Protein AF-A0A9P8NVL1-F1 (afdb_monomer)

Nearest PDB structures (foldseek):
  8qqe-assembly1_B  TM=7.383E-01  e=1.181E-04  Homo sapiens
  8qqe-assembly1_A  TM=7.460E-01  e=1.260E-04  Homo sapiens
  6r3p-assembly1_B  TM=7.315E-01  e=1.855E-04  Homo sapiens
  8r2g-assembly1_C  TM=7.322E-01  e=4.287E-04  Homo sapiens
  1szp-assembly3_F  TM=8.116E-01  e=8.167E-04  Saccharomyces cerevisiae

Solvent-accessible surface area (backbone atoms only — not comparable to full-atom values): 9860 Å² total; per-residue (Å²): 140,86,76,88,80,79,86,83,64,88,50,90,56,55,43,75,74,56,67,94,44,80,88,54,45,40,46,41,31,36,50,78,40,71,70,55,48,42,52,51,51,41,53,50,48,66,62,33,20,82,80,19,24,33,37,35,42,28,49,57,66,52,33,62,51,69,84,39,81,88,19,43,38,21,50,29,53,52,53,46,35,74,75,75,42,93,57,68,72,51,57,74,28,53,47,74,44,81,40,88,45,66,68,57,44,43,55,42,63,76,44,46,76,81,73,52,58,76,94,50,71,88,46,48,62,38,32,38,39,35,40,43,54,44,76,52,49,60,62,29,57,77,66,73,47,60,64,69,58,54,47,40,55,52,48,40,44,50,44,10,66,75,65,71,15,37,25,38,36,33,30,53,80,81,132

pLDDT: mean 85.12, std 13.53, range [36.69, 97.81]

Mean predicted aligned error: 6.03 Å

Secondary structure (DSSP, 8-state):
------TT---TTEEES-GGGTT-SEEEEEE--HHHHHHHHHHHHHHHSSSEEEEEEESSSSS--TT-TTSHHHHHHHHHHHHHS--HHHHTTEEEEE--SHHHHHHHHHTHHHHS-GGGTTSEEEEEEE--GGGGHHHHHHTT--HHHHHHHHHHHHHHHHH--EEEEEE----

InterPro domains:
  IPR027417 P-loop containing nucleoside triphosphate hydrolase [G3DSA:3.40.50.300] (12-172)

Radius of gyration: 15.5 Å; Cα contacts (8 Å, |Δi|>4): 278; chains: 1; bounding box: 37×32×40 Å

Organism: NCBI:txid1378263

Sequence (175 aa):
MNGVPLESVEFASIKQINPDLEGDHYLQLNVENTFEWINYVQNLVQSNTTDGIVVFVDCAYQFGTPEIKNSGFYAIKQKFTQSHGNSADVFDNVVIIHRDSLQDINHLLANIFEFIPPEHCHKSLNCIVVSNVSIFYWDLRDAENFDQLADFHTICKHQAAKLGCYVVSTRSLFD

Foldseek 3Di:
DDDDDPPPDDLVQWDFPPPVPPPQLETEIAHDDLVSVLVVVLVRLVRFQPFAAEEEAEQVQQAPDCVPCPHSVVVSQVVCCVVPNDCPSSCVRYHYHYDHDLVVVLVCLLVVLVVDDPVRNVTQHAEYEYEAPQVCVVVCVVVVHCVSVVSSSVSSRVSCVVRVHRYYYYYHDDD

Structure (mmCIF, N/CA/C/O backbone):
data_AF-A0A9P8NVL1-F1
#
_entry.id   AF-A0A9P8NVL1-F1
#
loop_
_atom_site.group_PDB
_atom_site.id
_atom_site.type_symbol
_atom_site.label_atom_id
_atom_site.label_alt_id
_atom_site.label_comp_id
_atom_site.label_asym_id
_atom_site.label_entity_id
_atom_site.label_seq_id
_atom_site.pdbx_PDB_ins_code
_atom_site.Cartn_x
_atom_site.Cartn_y
_atom_site.Cartn_z
_atom_site.occupancy
_atom_site.B_iso_or_equiv
_atom_site.auth_seq_id
_atom_site.auth_comp_id
_atom_site.auth_asym_id
_atom_site.auth_atom_id
_atom_site.pdbx_PDB_model_num
ATOM 1 N N . MET A 1 1 ? -17.835 -10.873 5.165 1.00 36.69 1 MET A N 1
ATOM 2 C CA . MET A 1 1 ? -16.697 -9.940 5.254 1.00 36.69 1 MET A CA 1
ATOM 3 C C . MET A 1 1 ? -17.113 -8.705 4.477 1.00 36.69 1 MET A C 1
ATOM 5 O O . MET A 1 1 ? -17.478 -8.875 3.323 1.00 36.69 1 MET A O 1
ATOM 9 N N . ASN A 1 2 ? -17.191 -7.534 5.114 1.00 40.75 2 ASN A N 1
ATOM 10 C CA . ASN A 1 2 ? -17.629 -6.285 4.476 1.00 40.75 2 ASN A CA 1
ATOM 11 C C . ASN A 1 2 ? -16.543 -5.215 4.656 1.00 40.75 2 ASN A C 1
ATOM 13 O O . ASN A 1 2 ? -16.255 -4.838 5.787 1.00 40.75 2 ASN A O 1
ATOM 17 N N . GLY A 1 3 ? -16.004 -4.730 3.537 1.00 38.62 3 GLY A N 1
ATOM 18 C CA . GLY A 1 3 ? -15.015 -3.650 3.402 1.00 38.62 3 GLY A CA 1
ATOM 19 C C . GLY A 1 3 ? -14.053 -4.047 2.282 1.00 38.62 3 GLY A C 1
ATOM 20 O O . GLY A 1 3 ? -13.452 -5.098 2.421 1.00 38.62 3 GLY A O 1
ATOM 21 N N . VAL A 1 4 ? -13.939 -3.358 1.137 1.00 51.16 4 VAL A N 1
ATOM 22 C CA . VAL A 1 4 ? -14.120 -1.917 0.856 1.00 51.16 4 VAL A CA 1
ATOM 23 C C . VAL A 1 4 ? -15.022 -1.645 -0.371 1.00 51.16 4 VAL A C 1
ATOM 25 O O . VAL A 1 4 ? -14.652 -2.020 -1.482 1.00 51.16 4 VAL A O 1
ATOM 28 N N . PRO A 1 5 ? -16.115 -0.867 -0.218 1.00 45.56 5 PRO A N 1
ATOM 29 C CA . PRO A 1 5 ? -16.584 0.062 -1.245 1.00 45.56 5 PRO A CA 1
ATOM 30 C C . PRO A 1 5 ? -16.453 1.511 -0.741 1.00 45.56 5 PRO A C 1
ATOM 32 O O . PRO A 1 5 ? -17.107 1.918 0.219 1.00 45.56 5 PRO A O 1
ATOM 35 N N . LEU A 1 6 ? -15.597 2.307 -1.385 1.00 52.34 6 LEU A N 1
ATOM 36 C CA . LEU A 1 6 ? -15.459 3.751 -1.139 1.00 52.34 6 LEU A CA 1
ATOM 37 C C . LEU A 1 6 ? -16.545 4.526 -1.910 1.00 52.34 6 LEU A C 1
ATOM 39 O O . LEU A 1 6 ? -16.237 5.342 -2.768 1.00 52.34 6 LEU A O 1
ATOM 43 N N . GLU A 1 7 ? -17.826 4.265 -1.647 1.00 44.25 7 GLU A N 1
ATOM 44 C CA . GLU A 1 7 ? -18.934 4.831 -2.444 1.00 44.25 7 GLU A CA 1
ATOM 45 C C . GLU A 1 7 ? -19.410 6.238 -2.020 1.00 44.25 7 GLU A C 1
ATOM 47 O O . GLU A 1 7 ? -20.490 6.668 -2.413 1.00 44.25 7 GLU A O 1
ATOM 52 N N . SER A 1 8 ? -18.638 7.021 -1.256 1.00 40.97 8 SER A N 1
ATOM 53 C CA . SER A 1 8 ? -19.089 8.391 -0.927 1.00 40.97 8 SER A CA 1
ATOM 54 C C . SER A 1 8 ? -18.014 9.466 -0.781 1.00 40.97 8 SER A C 1
ATOM 56 O O . SER A 1 8 ? -18.321 10.559 -0.306 1.00 40.97 8 SER A O 1
ATOM 58 N N . VAL A 1 9 ? -16.769 9.202 -1.184 1.00 50.31 9 VAL A N 1
ATOM 59 C CA . VAL A 1 9 ? -15.731 10.242 -1.284 1.00 50.31 9 VAL A CA 1
ATOM 60 C C . VAL A 1 9 ? -14.998 10.044 -2.604 1.00 50.31 9 VAL A C 1
ATOM 62 O O . VAL A 1 9 ? -14.158 9.156 -2.720 1.00 50.31 9 VAL A O 1
ATOM 65 N N . GLU A 1 10 ? -15.339 10.844 -3.614 1.00 61.38 10 GLU A N 1
ATOM 66 C CA . GLU A 1 10 ? -14.573 10.875 -4.861 1.00 61.38 10 GLU A CA 1
ATOM 67 C C . GLU A 1 10 ? -13.181 11.452 -4.575 1.00 61.38 10 GLU A C 1
ATOM 69 O O . GLU A 1 10 ? -13.028 12.630 -4.252 1.00 61.38 10 GLU A O 1
ATOM 74 N N . PHE A 1 11 ? -12.157 10.609 -4.688 1.00 76.81 11 PHE A N 1
ATOM 75 C CA . PHE A 1 11 ? -10.762 11.034 -4.740 1.00 76.81 11 PHE A CA 1
ATOM 76 C C . PHE A 1 11 ? -10.399 11.270 -6.206 1.00 76.81 11 PHE A C 1
ATOM 78 O O . PHE A 1 11 ? -9.936 10.360 -6.892 1.00 76.81 11 PHE A O 1
ATOM 85 N N . ALA A 1 12 ? -10.692 12.466 -6.720 1.00 75.25 12 ALA A N 1
ATOM 86 C CA . ALA A 1 12 ? -10.592 12.778 -8.148 1.00 75.25 12 ALA A CA 1
ATOM 87 C C . ALA A 1 12 ? -9.177 12.566 -8.728 1.00 75.25 12 ALA A C 1
ATOM 89 O O . ALA A 1 12 ? -9.026 12.280 -9.920 1.00 75.25 12 ALA A O 1
ATOM 90 N N . SER A 1 13 ? -8.144 12.673 -7.887 1.00 80.25 13 SER A N 1
ATOM 91 C CA . SER A 1 13 ? -6.735 12.470 -8.235 1.00 80.25 13 SER A CA 1
ATOM 92 C C . SER A 1 13 ? -6.207 11.067 -7.899 1.00 80.25 1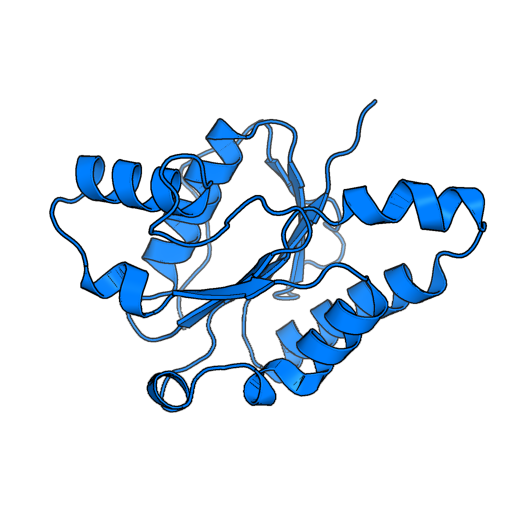3 SER A C 1
ATOM 94 O O . SER A 1 13 ? -4.998 10.836 -7.996 1.00 80.25 13 SER A O 1
ATOM 96 N N . ILE A 1 14 ? -7.079 10.128 -7.506 1.00 82.50 14 ILE A N 1
ATOM 97 C CA . ILE A 1 14 ? -6.742 8.715 -7.295 1.00 82.50 14 ILE A CA 1
ATOM 98 C C . ILE A 1 14 ? -7.517 7.858 -8.293 1.00 82.50 14 ILE A C 1
ATOM 100 O O . ILE A 1 14 ? -8.738 7.749 -8.228 1.00 82.50 14 ILE A O 1
ATOM 104 N N . LYS A 1 15 ? -6.799 7.216 -9.217 1.00 86.12 15 LYS A N 1
ATOM 105 C CA . LYS A 1 15 ? -7.409 6.420 -10.294 1.00 86.12 15 LYS A CA 1
ATOM 106 C C . LYS A 1 15 ? -6.893 4.994 -10.273 1.00 86.12 15 LYS A C 1
ATOM 108 O O . LYS A 1 15 ? -5.684 4.785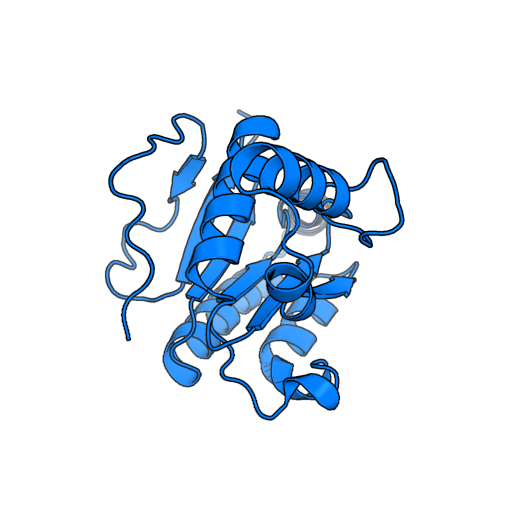 -10.257 1.00 86.12 15 LYS A O 1
ATOM 113 N N . GLN A 1 16 ? -7.785 4.011 -10.326 1.00 86.12 16 GLN A N 1
ATOM 114 C CA . GLN A 1 16 ? -7.376 2.626 -10.549 1.00 86.12 16 GLN A CA 1
ATOM 115 C C . GLN A 1 16 ? -6.845 2.464 -11.979 1.00 86.12 16 GLN A C 1
ATOM 117 O O . GLN A 1 16 ? -7.460 2.926 -12.936 1.00 86.12 16 GLN A O 1
ATOM 122 N N . ILE A 1 17 ? -5.687 1.823 -12.113 1.00 84.00 17 ILE A N 1
ATOM 123 C CA . ILE A 1 17 ? -4.971 1.664 -13.390 1.00 84.00 17 ILE A CA 1
ATOM 124 C C . ILE A 1 17 ? -5.141 0.250 -13.955 1.00 84.00 17 ILE A C 1
ATOM 126 O O . ILE A 1 17 ? -4.937 0.013 -15.140 1.00 84.00 17 ILE A O 1
ATOM 130 N N . ASN A 1 18 ? -5.539 -0.700 -13.116 1.00 79.00 18 ASN A N 1
ATOM 131 C CA . ASN A 1 18 ? -5.786 -2.087 -13.479 1.00 79.00 18 ASN A CA 1
ATOM 132 C C . ASN A 1 18 ? -7.297 -2.412 -13.439 1.00 79.00 18 ASN A C 1
ATOM 134 O O . ASN A 1 18 ? -7.708 -3.218 -12.603 1.00 79.00 18 ASN A O 1
ATOM 138 N N . PRO A 1 19 ? -8.143 -1.780 -14.283 1.00 64.06 19 PRO A N 1
ATOM 139 C CA . PRO A 1 19 ? -9.593 -1.984 -14.253 1.00 64.06 19 PRO A CA 1
ATOM 140 C C . PRO A 1 19 ? -9.999 -3.381 -14.739 1.00 64.06 19 PRO A C 1
ATOM 142 O O . PRO A 1 19 ? -10.977 -3.925 -14.253 1.00 64.06 19 PRO A O 1
ATOM 145 N N . ASP A 1 20 ? -9.210 -4.014 -15.613 1.00 60.09 20 ASP A N 1
ATOM 146 C CA . ASP A 1 20 ? -9.514 -5.343 -16.176 1.00 60.09 20 ASP A CA 1
ATOM 147 C C . ASP A 1 20 ? -9.439 -6.493 -15.148 1.00 60.09 20 ASP A C 1
ATOM 149 O O . ASP A 1 20 ? -9.623 -7.659 -15.493 1.00 60.09 20 ASP A O 1
ATOM 153 N N . LEU A 1 21 ? -9.129 -6.177 -13.889 1.00 55.12 21 LEU A N 1
ATOM 154 C CA . LEU A 1 21 ? -9.028 -7.116 -12.773 1.00 55.12 21 LEU A CA 1
ATOM 155 C C . LEU A 1 21 ? -10.224 -7.000 -11.816 1.00 55.12 21 LEU A C 1
ATOM 157 O O . LEU A 1 21 ? -10.095 -7.286 -10.627 1.00 55.12 21 LEU A O 1
ATOM 161 N N . GLU A 1 22 ? -11.380 -6.553 -12.314 1.00 48.09 22 GLU A N 1
ATOM 162 C CA . GLU A 1 22 ? -12.637 -6.537 -11.560 1.00 48.09 22 GLU A CA 1
ATOM 163 C C . GLU A 1 22 ? -12.883 -7.891 -10.866 1.00 48.09 22 GLU A C 1
ATOM 165 O O . GLU A 1 22 ? -12.991 -8.936 -11.506 1.00 48.09 22 GLU A O 1
ATOM 170 N N . GLY A 1 23 ? -12.959 -7.865 -9.532 1.00 54.34 23 GLY A N 1
ATOM 171 C CA . GLY A 1 23 ? -13.145 -9.049 -8.686 1.00 54.34 23 GLY A CA 1
ATOM 172 C C . GLY A 1 23 ? -11.879 -9.542 -7.978 1.00 54.34 23 GLY A C 1
ATOM 173 O O . GLY A 1 23 ? -12.000 -10.216 -6.955 1.00 54.34 23 GLY A O 1
ATOM 174 N N . ASP A 1 24 ? -10.684 -9.154 -8.433 1.00 63.78 24 ASP A N 1
ATOM 175 C CA . ASP A 1 24 ? -9.451 -9.394 -7.687 1.00 63.78 24 ASP A CA 1
ATOM 176 C C . ASP A 1 24 ? -9.316 -8.337 -6.584 1.00 63.78 24 ASP A C 1
ATOM 178 O O . ASP A 1 24 ? -9.390 -7.134 -6.830 1.00 63.78 24 ASP A O 1
ATOM 182 N N . HIS A 1 25 ? -9.042 -8.758 -5.348 1.00 86.44 25 HIS A N 1
ATOM 183 C CA . HIS A 1 25 ? -8.783 -7.840 -4.229 1.00 86.44 25 HIS A CA 1
ATOM 184 C C . HIS A 1 25 ? -7.441 -7.069 -4.380 1.00 86.44 25 HIS A C 1
ATOM 186 O O . HIS A 1 25 ? -6.949 -6.487 -3.414 1.00 86.44 25 HIS A O 1
ATOM 192 N N . TYR A 1 26 ? -6.824 -7.059 -5.572 1.00 92.25 26 TYR A N 1
ATOM 193 C CA . TYR A 1 26 ? -5.596 -6.328 -5.884 1.00 92.25 26 TYR A CA 1
ATOM 194 C C . TYR A 1 26 ? -5.867 -5.054 -6.700 1.00 92.25 26 TYR A C 1
ATOM 196 O O . TYR A 1 26 ? -6.238 -5.104 -7.873 1.00 92.25 26 TYR A O 1
ATOM 204 N N . LEU A 1 27 ? -5.571 -3.900 -6.107 1.00 91.56 27 LEU A N 1
ATOM 205 C CA . LEU A 1 27 ? -5.737 -2.582 -6.708 1.00 91.56 27 LEU A CA 1
ATOM 206 C C . LEU A 1 27 ? -4.372 -1.929 -6.951 1.00 91.56 27 LEU A C 1
ATOM 208 O O . LEU A 1 27 ? -3.534 -1.839 -6.049 1.00 91.56 27 LEU A O 1
ATOM 212 N N . GLN A 1 28 ? -4.159 -1.416 -8.160 1.00 91.25 28 GLN A N 1
ATOM 213 C CA . GLN A 1 28 ? -3.067 -0.493 -8.449 1.00 91.25 28 GLN A CA 1
ATOM 214 C C . GLN A 1 28 ? -3.638 0.893 -8.720 1.00 91.25 28 GLN A C 1
ATOM 216 O O . GLN A 1 28 ? -4.414 1.084 -9.657 1.00 91.25 28 GLN A O 1
ATOM 221 N N . LEU A 1 29 ? -3.232 1.863 -7.906 1.00 91.56 29 LEU A N 1
ATOM 222 C CA . LEU A 1 29 ? -3.736 3.230 -7.951 1.00 91.56 29 LEU A CA 1
ATOM 223 C C . LEU A 1 29 ? -2.675 4.184 -8.507 1.00 91.56 29 LEU A C 1
ATOM 225 O O . LEU A 1 29 ? -1.511 4.133 -8.102 1.00 91.56 29 LEU A O 1
ATOM 229 N N . ASN A 1 30 ? -3.087 5.081 -9.402 1.00 91.06 30 ASN A N 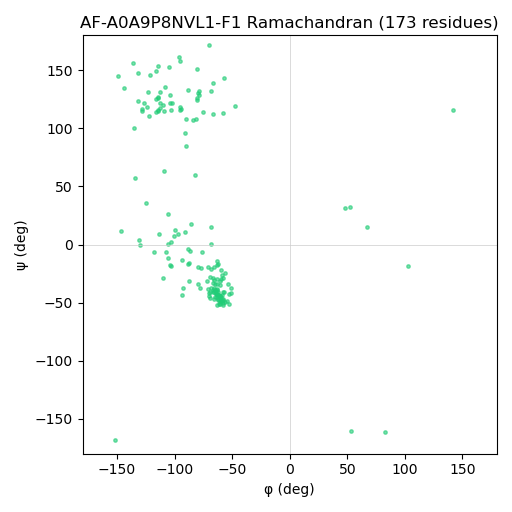1
ATOM 230 C CA . ASN A 1 30 ? -2.345 6.293 -9.719 1.00 91.06 30 ASN A CA 1
ATOM 231 C C . ASN A 1 30 ? -2.654 7.321 -8.642 1.00 91.06 30 ASN A C 1
ATOM 233 O O . ASN A 1 30 ? -3.828 7.599 -8.405 1.00 91.06 30 ASN A O 1
ATOM 237 N N . VAL A 1 31 ? -1.625 7.874 -8.011 1.00 90.12 31 VAL A N 1
ATOM 238 C CA . VAL A 1 31 ? -1.760 8.872 -6.950 1.00 90.12 31 VAL A CA 1
ATOM 239 C C . VAL A 1 31 ? -1.005 10.131 -7.356 1.00 90.12 31 VAL A C 1
ATOM 241 O O . VAL A 1 31 ? 0.227 10.145 -7.392 1.00 90.12 31 VAL A O 1
ATOM 244 N N . GLU A 1 32 ? -1.755 11.194 -7.634 1.00 87.25 32 GLU A N 1
ATOM 245 C CA . GLU A 1 32 ? -1.215 12.501 -8.046 1.00 87.25 32 GLU A CA 1
ATOM 246 C C . GLU A 1 32 ? -1.266 13.540 -6.913 1.00 87.25 32 GLU A C 1
ATOM 248 O O . GLU A 1 32 ? -0.575 14.557 -6.956 1.00 87.25 32 GLU A O 1
ATOM 253 N N . ASN A 1 33 ? -2.070 13.289 -5.873 1.00 87.12 33 ASN A N 1
ATOM 254 C CA . ASN A 1 33 ? -2.299 14.231 -4.784 1.00 87.12 33 ASN A CA 1
ATOM 255 C C . ASN A 1 33 ? -2.070 13.583 -3.411 1.00 87.12 33 ASN A C 1
ATOM 257 O O . ASN A 1 33 ? -2.822 12.713 -2.973 1.00 87.12 33 ASN A O 1
ATOM 261 N N . THR A 1 34 ? -1.055 14.064 -2.691 1.00 84.88 34 THR A N 1
ATOM 262 C CA . THR A 1 34 ? -0.695 13.556 -1.358 1.00 84.88 34 THR A CA 1
ATOM 263 C C . THR A 1 34 ? -1.795 13.766 -0.314 1.00 84.88 34 THR A C 1
ATOM 265 O O . THR A 1 34 ? -1.957 12.941 0.581 1.00 84.88 34 THR A O 1
ATOM 268 N N . PHE A 1 35 ? -2.565 14.853 -0.397 1.00 85.56 35 PHE A N 1
ATOM 269 C CA . PHE A 1 35 ? -3.645 15.111 0.556 1.00 85.56 35 PHE A CA 1
ATOM 270 C C . PHE A 1 35 ? -4.808 14.133 0.362 1.00 85.56 35 PHE A C 1
ATOM 272 O O . PHE A 1 35 ? -5.312 13.584 1.341 1.00 85.56 35 PHE A O 1
ATOM 279 N N . GLU A 1 36 ? -5.212 13.878 -0.883 1.00 88.81 36 GLU A N 1
ATOM 280 C CA . GLU A 1 36 ? -6.206 12.844 -1.184 1.00 88.81 36 GLU A CA 1
ATOM 281 C C . GLU A 1 36 ? -5.702 11.457 -0.792 1.00 88.81 36 GLU A C 1
ATOM 283 O O . GLU A 1 36 ? -6.454 10.690 -0.199 1.00 88.81 36 GLU A O 1
ATOM 288 N N . TRP A 1 37 ? -4.418 11.168 -1.019 1.00 89.06 37 TRP A N 1
ATOM 289 C CA . TRP A 1 37 ? -3.801 9.913 -0.591 1.00 89.06 37 TRP A CA 1
ATOM 290 C C . TRP A 1 37 ? -3.901 9.686 0.917 1.00 89.06 37 TRP A C 1
ATOM 292 O O . TRP A 1 37 ? -4.340 8.626 1.356 1.00 89.06 37 TRP A O 1
ATOM 302 N N . ILE A 1 38 ? -3.567 10.698 1.721 1.00 88.19 38 ILE A N 1
ATOM 303 C CA . ILE A 1 38 ? -3.695 10.633 3.183 1.00 88.19 38 ILE A CA 1
ATOM 304 C C . ILE A 1 38 ? -5.143 10.328 3.590 1.00 88.19 38 ILE A C 1
ATOM 306 O O . ILE A 1 38 ? -5.372 9.514 4.484 1.00 88.19 38 ILE A O 1
ATOM 310 N N . ASN A 1 39 ? -6.122 10.938 2.921 1.00 87.31 39 ASN A N 1
ATOM 311 C CA . ASN A 1 39 ? -7.541 10.727 3.219 1.00 87.31 39 ASN A CA 1
ATOM 312 C C . ASN A 1 39 ? -8.008 9.325 2.823 1.00 87.31 39 ASN A C 1
ATOM 314 O O . ASN A 1 39 ? -8.733 8.677 3.575 1.00 87.31 39 ASN A O 1
ATOM 318 N N . TYR A 1 40 ? -7.568 8.852 1.660 1.00 89.94 40 TYR A N 1
ATOM 319 C CA . TYR A 1 40 ? -7.836 7.503 1.188 1.00 89.94 40 TYR A CA 1
ATOM 320 C C . TYR A 1 40 ? -7.306 6.470 2.186 1.00 89.94 40 TYR A C 1
ATOM 322 O O . TYR A 1 40 ? -8.050 5.600 2.636 1.00 89.94 40 TYR A O 1
ATOM 330 N N . VAL A 1 41 ? -6.040 6.604 2.599 1.00 90.75 41 VAL A N 1
ATOM 331 C CA . VAL A 1 41 ? -5.413 5.682 3.554 1.00 90.75 41 VAL A CA 1
ATOM 332 C C . VAL A 1 41 ? -6.073 5.769 4.927 1.00 90.75 41 VAL A C 1
ATOM 334 O O . VAL A 1 41 ? -6.274 4.737 5.561 1.00 90.75 41 VAL A O 1
ATOM 337 N N . GLN A 1 42 ? -6.471 6.961 5.383 1.00 89.50 42 GLN A N 1
ATOM 338 C CA . GLN A 1 42 ? -7.237 7.111 6.622 1.00 89.50 42 GLN A CA 1
ATOM 339 C C . GLN A 1 42 ? -8.533 6.286 6.585 1.00 89.50 42 GLN A C 1
ATOM 341 O O . GLN A 1 42 ? -8.797 5.525 7.517 1.00 89.50 42 GLN A O 1
ATOM 346 N N . ASN A 1 43 ? -9.319 6.409 5.511 1.00 88.25 43 ASN A N 1
ATOM 347 C CA . ASN A 1 43 ? -10.573 5.670 5.347 1.00 88.25 43 ASN A CA 1
ATOM 348 C C . ASN A 1 43 ? -10.332 4.158 5.249 1.00 88.25 43 ASN A C 1
ATOM 350 O O . ASN A 1 43 ? -11.085 3.366 5.824 1.00 88.25 43 ASN A O 1
ATOM 354 N N . LEU A 1 44 ? -9.265 3.757 4.552 1.00 90.56 44 LEU A N 1
ATOM 355 C CA . LEU A 1 44 ? -8.845 2.363 4.444 1.00 90.56 44 LEU A CA 1
ATOM 356 C C . LEU A 1 44 ? -8.503 1.791 5.821 1.00 90.56 44 LEU A C 1
ATOM 358 O O . LEU A 1 44 ? -9.052 0.753 6.184 1.00 90.56 44 LEU A O 1
ATOM 362 N N . VAL A 1 45 ? -7.663 2.471 6.606 1.00 90.50 45 VAL A N 1
ATOM 363 C CA . VAL A 1 45 ? -7.302 2.043 7.967 1.00 90.50 45 VAL A CA 1
ATOM 364 C C . VAL A 1 45 ? -8.554 1.913 8.825 1.00 90.50 45 VAL A C 1
ATOM 366 O O . VAL A 1 45 ? -8.800 0.842 9.368 1.00 90.50 45 VAL A O 1
ATOM 369 N N . GLN A 1 46 ? -9.397 2.948 8.866 1.00 87.12 46 GLN A N 1
ATOM 370 C CA . GLN A 1 46 ? -10.643 2.944 9.638 1.00 87.12 46 GLN A CA 1
ATOM 371 C C . GLN A 1 46 ? -11.532 1.731 9.335 1.00 87.12 46 GLN A C 1
ATOM 373 O O . GLN A 1 46 ? -12.102 1.129 10.243 1.00 87.12 46 GLN A O 1
ATOM 378 N N . SER A 1 47 ? -11.646 1.376 8.055 1.00 86.62 47 SER A N 1
ATOM 379 C CA . SER A 1 47 ? -12.536 0.308 7.599 1.00 86.62 47 SER A CA 1
ATOM 380 C C . SER A 1 47 ? -11.957 -1.091 7.814 1.00 86.62 47 SER A C 1
ATOM 382 O O . SER A 1 47 ? -12.712 -2.057 7.805 1.00 86.62 47 SER A O 1
ATOM 384 N N . ASN A 1 48 ? -10.638 -1.217 7.994 1.00 87.94 48 ASN A N 1
ATOM 385 C CA . ASN A 1 48 ? -9.943 -2.508 7.967 1.00 87.94 48 ASN A CA 1
ATOM 386 C C . ASN A 1 48 ? -9.256 -2.887 9.285 1.00 87.94 48 ASN A C 1
ATOM 388 O O . ASN A 1 48 ? -8.774 -4.011 9.394 1.00 87.94 48 ASN A O 1
ATOM 392 N N . THR A 1 49 ? -9.207 -2.009 10.289 1.00 86.62 49 THR A N 1
ATOM 393 C CA . THR A 1 49 ? -8.539 -2.307 11.570 1.00 86.62 49 THR A CA 1
ATOM 394 C C . THR A 1 49 ? -9.476 -2.645 12.727 1.00 86.62 49 THR A C 1
ATOM 396 O O . THR A 1 49 ? -9.005 -2.880 13.838 1.00 86.62 49 THR A O 1
ATOM 399 N N . THR A 1 50 ? -10.794 -2.694 12.506 1.00 82.69 50 THR A N 1
ATOM 400 C CA . THR A 1 50 ? -11.756 -3.011 13.580 1.00 82.69 50 THR A CA 1
ATOM 401 C C . THR A 1 50 ? -11.635 -4.469 14.053 1.00 82.69 50 THR A C 1
ATOM 403 O O . THR A 1 50 ? -11.736 -4.736 15.247 1.00 82.69 50 THR A O 1
ATOM 406 N N . ASP A 1 51 ? -11.387 -5.412 13.141 1.00 83.50 51 ASP A N 1
ATOM 407 C CA . ASP A 1 51 ? -11.317 -6.860 13.404 1.00 83.50 51 ASP A CA 1
ATOM 408 C C . ASP A 1 51 ? -10.068 -7.546 12.815 1.00 83.50 51 ASP A C 1
ATOM 410 O O . ASP A 1 51 ? -9.899 -8.761 12.927 1.00 83.50 51 ASP A O 1
ATOM 414 N N . GLY A 1 52 ? -9.166 -6.769 12.221 1.00 92.00 52 GLY A N 1
ATOM 415 C CA . GLY A 1 52 ? -7.954 -7.267 11.588 1.00 92.00 52 GLY A CA 1
ATOM 416 C C . GLY A 1 52 ? -6.835 -6.242 11.609 1.00 92.00 52 GLY A C 1
ATOM 417 O O . GLY A 1 52 ? -6.897 -5.240 12.322 1.00 92.00 52 GLY A O 1
ATOM 418 N N . ILE A 1 53 ? -5.790 -6.521 10.840 1.00 95.19 53 ILE A N 1
ATOM 419 C CA . ILE A 1 53 ? -4.633 -5.645 10.691 1.00 95.19 53 ILE A CA 1
ATOM 420 C C . ILE A 1 53 ? -4.519 -5.098 9.276 1.00 95.19 53 ILE A C 1
ATOM 422 O O . ILE A 1 53 ? -4.938 -5.727 8.297 1.00 95.19 53 ILE A O 1
ATOM 426 N N . VAL A 1 54 ? -3.888 -3.932 9.189 1.00 95.69 54 VAL A N 1
ATOM 427 C CA . VAL A 1 54 ? -3.442 -3.329 7.936 1.00 95.69 54 VAL A CA 1
ATOM 428 C C . VAL A 1 54 ? -1.921 -3.281 7.951 1.00 95.69 54 VAL A C 1
ATOM 430 O O . VAL A 1 54 ? -1.327 -2.748 8.886 1.00 95.69 54 VAL A O 1
ATOM 433 N N . VAL A 1 55 ? -1.285 -3.832 6.921 1.00 96.62 55 VAL A N 1
ATOM 434 C CA . VAL A 1 55 ? 0.173 -3.807 6.777 1.00 96.62 55 VAL A CA 1
ATOM 435 C C . VAL A 1 55 ? 0.562 -2.769 5.736 1.00 96.62 55 VAL A C 1
ATOM 437 O O . VAL A 1 55 ? 0.154 -2.861 4.584 1.00 96.62 55 VAL A O 1
ATOM 440 N N . PHE A 1 56 ? 1.381 -1.800 6.117 1.00 96.69 56 PHE A N 1
ATOM 441 C CA . PHE A 1 56 ? 2.029 -0.871 5.204 1.00 96.69 56 PHE A CA 1
ATOM 442 C C . PHE A 1 56 ? 3.420 -1.387 4.856 1.00 96.69 56 PHE A C 1
ATOM 444 O O . PHE A 1 56 ? 4.287 -1.487 5.719 1.00 96.69 56 PHE A O 1
ATOM 451 N N . VAL A 1 57 ? 3.638 -1.689 3.582 1.00 96.94 57 VAL A N 1
ATOM 452 C CA . VAL A 1 57 ? 4.965 -1.912 3.015 1.00 96.94 57 VAL A CA 1
ATOM 453 C C . VAL A 1 57 ? 5.448 -0.561 2.509 1.00 96.94 57 VAL A C 1
ATOM 455 O O . VAL A 1 57 ? 5.049 -0.107 1.436 1.00 96.94 57 VAL A O 1
ATOM 458 N N . ASP A 1 58 ? 6.234 0.128 3.332 1.00 94.75 58 ASP A N 1
ATOM 459 C CA . ASP A 1 58 ? 6.716 1.466 3.025 1.00 94.75 58 ASP A CA 1
ATOM 460 C C . ASP A 1 58 ? 8.046 1.387 2.280 1.00 94.75 58 ASP A C 1
ATOM 462 O O . ASP A 1 58 ? 9.065 1.024 2.856 1.00 94.75 58 ASP A O 1
ATOM 466 N N . CYS A 1 59 ? 8.039 1.701 0.989 1.00 92.81 59 CYS A N 1
ATOM 467 C CA . CYS A 1 59 ? 9.254 1.734 0.184 1.00 92.81 59 CYS A CA 1
ATOM 468 C C . CYS A 1 59 ? 9.670 3.138 -0.232 1.00 92.81 59 CYS A C 1
ATOM 470 O O . CYS A 1 59 ? 10.857 3.426 -0.353 1.00 92.81 59 CYS A O 1
ATOM 472 N N . ALA A 1 60 ? 8.705 4.043 -0.371 1.00 89.88 60 ALA A N 1
ATOM 473 C CA . ALA A 1 60 ? 8.943 5.444 -0.696 1.00 89.88 60 ALA A CA 1
ATOM 474 C C . ALA A 1 60 ? 9.099 6.341 0.548 1.00 89.88 60 ALA A C 1
ATOM 476 O O . ALA A 1 60 ? 9.073 7.564 0.417 1.00 89.88 60 ALA A O 1
ATOM 477 N N . TYR A 1 61 ? 9.229 5.752 1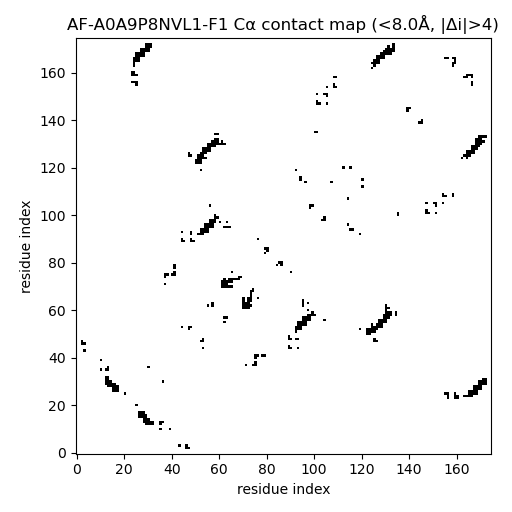.745 1.00 87.56 61 TYR A N 1
ATOM 478 C CA . TYR A 1 61 ? 9.280 6.461 3.032 1.00 87.56 61 TYR A CA 1
ATOM 479 C C . TYR A 1 61 ? 8.103 7.436 3.229 1.00 87.56 61 TYR A C 1
ATOM 481 O O . TYR A 1 61 ? 8.239 8.500 3.837 1.00 87.56 61 TYR A O 1
ATOM 489 N N . GLN A 1 62 ? 6.937 7.096 2.676 1.00 88.19 62 GLN A N 1
ATOM 490 C CA . GLN A 1 62 ? 5.751 7.949 2.715 1.00 88.19 62 GLN A CA 1
ATOM 491 C C . GLN A 1 62 ? 5.033 7.846 4.055 1.00 88.19 62 GLN A C 1
ATOM 493 O O . GLN A 1 62 ? 4.450 8.827 4.514 1.00 88.19 62 GLN A O 1
ATOM 498 N N . PHE A 1 63 ? 5.054 6.670 4.680 1.00 88.06 63 PHE A N 1
ATOM 499 C CA . PHE A 1 63 ? 4.319 6.416 5.910 1.00 88.06 63 PHE A CA 1
ATOM 500 C C . PHE A 1 63 ? 5.185 6.646 7.135 1.00 88.06 63 PHE A C 1
ATOM 502 O O . PHE A 1 63 ? 4.717 7.308 8.058 1.00 88.06 63 PHE A O 1
ATOM 509 N N . GLY A 1 64 ? 6.436 6.180 7.124 1.00 80.94 64 GLY A N 1
ATOM 510 C CA . GLY A 1 64 ? 7.350 6.260 8.260 1.00 80.94 64 GLY A CA 1
ATOM 511 C C . GLY A 1 64 ? 6.751 5.669 9.541 1.00 80.94 64 GLY A C 1
ATOM 512 O O . GLY A 1 64 ? 5.797 4.898 9.507 1.00 80.94 64 GLY A O 1
ATOM 513 N N . THR A 1 65 ? 7.300 6.038 10.696 1.00 73.31 65 THR A N 1
ATOM 514 C CA . THR A 1 65 ? 6.752 5.625 11.997 1.00 73.31 65 THR A CA 1
ATOM 515 C C . THR A 1 65 ? 5.814 6.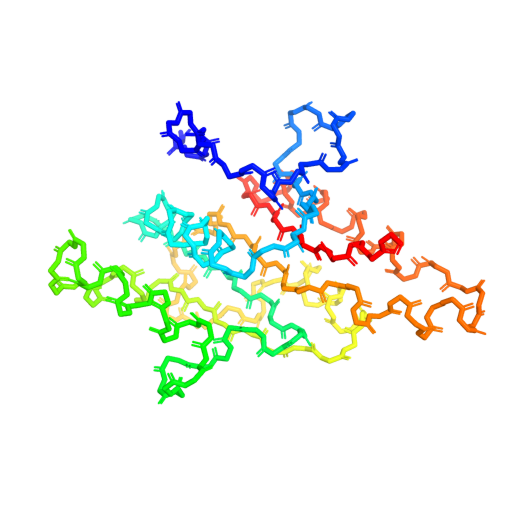705 12.563 1.00 73.31 65 THR A C 1
ATOM 517 O O . THR A 1 65 ? 5.916 7.878 12.169 1.00 73.31 65 THR A O 1
ATOM 520 N N . PRO A 1 66 ? 4.884 6.363 13.479 1.00 68.75 66 PRO A N 1
ATOM 521 C CA . PRO A 1 66 ? 3.956 7.340 14.063 1.00 68.75 66 PRO A CA 1
ATOM 522 C C . PRO A 1 66 ? 4.642 8.404 14.921 1.00 68.75 66 PRO A C 1
ATOM 524 O O . PRO A 1 66 ? 4.051 9.448 15.182 1.00 68.75 66 PRO A O 1
ATOM 527 N N . GLU A 1 67 ? 5.867 8.162 15.382 1.00 73.75 67 GLU A N 1
ATOM 528 C CA . GLU A 1 67 ? 6.629 9.094 16.217 1.00 73.75 67 GLU A CA 1
ATOM 529 C C . GLU A 1 67 ? 7.238 10.246 15.401 1.00 73.75 67 GLU A C 1
ATOM 531 O O . GLU A 1 67 ? 7.561 11.305 15.949 1.00 73.75 67 GLU A O 1
ATOM 536 N N . ILE A 1 68 ? 7.385 10.070 14.086 1.00 80.44 68 ILE A N 1
ATOM 537 C CA . ILE A 1 68 ? 7.969 11.072 13.196 1.00 80.44 68 ILE A CA 1
ATOM 538 C C . ILE A 1 68 ? 6.876 12.063 12.783 1.00 80.44 68 ILE A C 1
ATOM 540 O O . ILE A 1 68 ? 6.039 11.769 11.940 1.00 80.44 68 ILE A O 1
ATOM 544 N N . LYS A 1 69 ? 6.911 13.287 13.324 1.00 80.81 69 LYS A N 1
ATOM 545 C CA . LYS A 1 69 ? 5.882 14.325 13.078 1.00 80.81 69 LYS A CA 1
ATOM 546 C C . LYS A 1 69 ? 5.637 14.678 11.606 1.00 80.81 69 LYS A C 1
ATOM 548 O O . LYS A 1 69 ? 4.573 15.185 11.274 1.00 80.81 69 LYS A O 1
ATOM 553 N N . ASN A 1 70 ? 6.621 14.450 10.743 1.00 81.31 70 ASN A N 1
ATOM 554 C CA . ASN A 1 70 ? 6.527 14.764 9.317 1.00 81.31 70 ASN A CA 1
ATOM 555 C C . ASN A 1 70 ? 6.215 13.529 8.458 1.00 81.31 70 ASN A C 1
ATOM 557 O O . ASN A 1 70 ? 6.287 13.614 7.236 1.00 81.31 70 ASN A O 1
ATOM 561 N N . SER A 1 71 ? 5.913 12.383 9.072 1.00 87.06 71 SER A N 1
ATOM 562 C CA . SER A 1 71 ? 5.571 11.163 8.349 1.00 87.06 71 SER A CA 1
ATOM 563 C C . SER A 1 71 ? 4.110 11.181 7.898 1.00 87.06 71 SER A C 1
ATOM 565 O O . SER A 1 71 ? 3.245 11.789 8.543 1.00 87.06 71 SER A O 1
ATOM 567 N N . GLY A 1 72 ? 3.805 10.499 6.792 1.00 87.12 72 GLY A N 1
ATOM 568 C CA . GLY A 1 72 ? 2.425 10.351 6.335 1.00 87.12 72 GLY A CA 1
ATOM 569 C C . GLY A 1 72 ? 1.563 9.635 7.370 1.00 87.12 72 GLY A C 1
ATOM 570 O O . GLY A 1 72 ? 0.411 10.015 7.562 1.00 87.12 72 GLY A O 1
ATOM 571 N N . PHE A 1 73 ? 2.119 8.674 8.115 1.00 89.69 73 PHE A N 1
ATOM 572 C CA . PHE A 1 73 ? 1.380 7.978 9.164 1.00 89.69 73 PHE A CA 1
ATOM 573 C C . PHE A 1 73 ? 1.017 8.892 10.338 1.00 89.69 73 PHE A C 1
ATOM 575 O O . PHE A 1 73 ? -0.115 8.842 10.825 1.00 89.69 73 PHE A O 1
ATOM 582 N N . TYR A 1 74 ? 1.916 9.795 10.745 1.00 88.56 74 TYR A N 1
ATOM 583 C CA . TYR A 1 74 ? 1.579 10.826 11.727 1.00 88.56 74 TYR A CA 1
ATOM 584 C C . TYR A 1 74 ? 0.451 11.732 11.221 1.00 88.56 74 TYR A C 1
ATOM 586 O O . TYR A 1 74 ? -0.499 11.996 11.961 1.00 88.56 74 TYR A O 1
ATOM 594 N N . ALA A 1 75 ? 0.508 12.168 9.957 1.00 89.12 75 ALA A N 1
ATOM 595 C CA . ALA A 1 75 ? -0.541 12.992 9.355 1.00 89.12 75 ALA A CA 1
ATOM 596 C C . ALA A 1 75 ? -1.904 12.272 9.325 1.00 89.12 75 ALA A C 1
ATOM 598 O O . ALA A 1 75 ? -2.916 12.863 9.711 1.00 89.12 75 ALA A O 1
ATOM 599 N N . ILE A 1 76 ? -1.924 10.986 8.953 1.00 89.75 76 ILE A N 1
ATOM 600 C CA . ILE A 1 76 ? -3.120 10.130 8.982 1.00 89.75 76 ILE A CA 1
ATOM 601 C C . ILE A 1 76 ? -3.685 10.050 10.411 1.00 89.75 76 ILE A C 1
ATOM 603 O O . ILE A 1 76 ? -4.876 10.290 10.621 1.00 89.75 76 ILE A O 1
ATOM 607 N N . LYS A 1 77 ? -2.838 9.787 11.415 1.00 88.62 77 LYS A N 1
ATOM 608 C CA . LYS A 1 77 ? -3.247 9.687 12.827 1.00 88.62 77 LYS A CA 1
ATOM 609 C C . LYS A 1 77 ? -3.783 11.003 13.392 1.00 88.62 77 LYS A C 1
ATOM 611 O O . LYS A 1 77 ? -4.790 11.003 14.104 1.00 88.62 77 LYS A O 1
ATOM 616 N N . GLN A 1 78 ? -3.144 12.129 13.069 1.00 86.50 78 GLN A N 1
ATOM 617 C CA . GLN A 1 78 ? -3.615 13.456 13.477 1.00 86.50 78 GLN A CA 1
ATOM 618 C C . GLN A 1 78 ? -4.987 13.763 12.883 1.00 86.50 78 GLN A C 1
ATOM 620 O O . GLN A 1 78 ? -5.897 14.171 13.605 1.00 86.50 78 GLN A O 1
ATOM 625 N N . LYS A 1 79 ? -5.160 13.517 11.583 1.00 85.06 79 LYS A N 1
ATOM 626 C CA . LYS A 1 79 ? -6.427 13.771 10.900 1.00 85.06 79 LYS A CA 1
ATOM 627 C C . LYS A 1 79 ? -7.555 12.882 11.421 1.00 85.06 79 LYS A C 1
ATOM 629 O O . LYS A 1 79 ? -8.673 13.361 11.630 1.00 85.06 79 LYS A O 1
ATOM 634 N N . PHE A 1 80 ? -7.254 11.616 11.704 1.00 85.12 80 PHE A N 1
ATOM 635 C CA . PHE A 1 80 ? -8.205 10.716 12.343 1.00 85.12 80 PHE A CA 1
ATOM 636 C C . PHE A 1 80 ? -8.623 11.244 13.719 1.00 85.12 80 PHE A C 1
ATOM 638 O O . PHE A 1 80 ? -9.818 11.376 13.979 1.00 85.12 80 PHE A O 1
ATOM 645 N N . THR A 1 81 ? -7.650 11.621 14.557 1.00 85.31 81 THR A N 1
ATOM 646 C CA . THR A 1 81 ? -7.906 12.166 15.902 1.00 85.31 81 THR A CA 1
ATOM 647 C C . THR A 1 81 ? -8.807 13.403 15.857 1.00 85.31 81 THR A C 1
ATOM 649 O O . THR A 1 81 ? -9.723 13.543 16.664 1.00 85.31 81 THR A O 1
ATOM 652 N N . GLN A 1 82 ? -8.588 14.292 14.884 1.00 83.75 82 GLN A N 1
ATOM 653 C CA . GLN A 1 82 ? -9.424 15.479 14.677 1.00 83.75 82 GLN A CA 1
ATOM 654 C C . GLN A 1 82 ? -10.862 15.134 14.265 1.00 83.75 82 GLN A C 1
ATOM 656 O O . GLN A 1 82 ? -11.785 15.855 14.632 1.00 83.75 82 GLN A O 1
ATOM 661 N N . SER A 1 83 ? -11.049 14.052 13.505 1.00 80.94 83 SER A N 1
ATOM 662 C CA . SER A 1 83 ? -12.346 13.677 12.926 1.00 80.94 83 SER A CA 1
ATOM 663 C C . SER A 1 83 ? -13.203 12.819 13.866 1.00 80.94 83 SER A C 1
ATOM 665 O O . SER A 1 83 ? -14.425 12.909 13.823 1.00 80.94 83 SER A O 1
ATOM 667 N N . HIS A 1 84 ? -12.578 11.994 14.713 1.00 77.56 84 HIS A N 1
ATOM 668 C CA . HIS A 1 84 ? -13.268 10.964 15.504 1.00 77.56 84 HIS A CA 1
ATOM 669 C C . HIS A 1 84 ? -12.929 10.982 17.007 1.00 77.56 84 HIS A C 1
ATOM 671 O O . HIS A 1 84 ? -13.473 10.180 17.764 1.00 77.56 84 HIS A O 1
ATOM 677 N N . GLY A 1 85 ? -12.061 11.888 17.470 1.00 73.88 85 GLY A N 1
ATOM 678 C CA . GLY A 1 85 ? -11.579 11.912 18.853 1.00 73.88 85 GLY A CA 1
ATOM 679 C C . GLY A 1 85 ? -10.415 10.945 19.101 1.00 73.88 85 GLY A C 1
ATOM 680 O O . GLY A 1 85 ? -9.719 10.537 18.177 1.00 73.88 85 GLY A O 1
ATOM 681 N N . ASN A 1 86 ? -10.151 10.610 20.368 1.00 69.19 86 ASN A N 1
ATOM 682 C CA . ASN A 1 86 ? -8.999 9.781 20.733 1.00 69.19 86 ASN A CA 1
ATOM 683 C C . ASN A 1 86 ? -9.259 8.307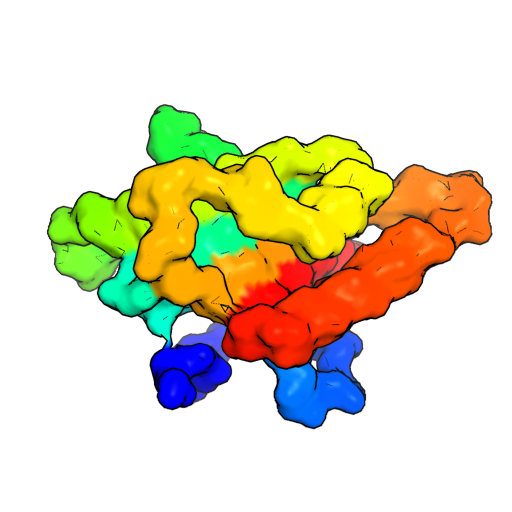 20.374 1.00 69.19 86 ASN A C 1
ATOM 685 O O . ASN A 1 86 ? -10.131 7.675 20.962 1.00 69.19 86 ASN A O 1
ATOM 689 N N . SER A 1 87 ? -8.503 7.768 19.422 1.00 62.75 87 SER A N 1
ATOM 690 C CA . SER A 1 87 ? -8.693 6.419 18.870 1.00 62.75 87 SER A CA 1
ATOM 691 C C . SER A 1 87 ? -7.359 5.676 18.768 1.00 62.75 87 SER A C 1
ATOM 693 O O . SER A 1 87 ? -6.920 5.289 17.678 1.00 62.75 87 SER A O 1
ATOM 695 N N . ALA A 1 88 ? -6.668 5.545 19.899 1.00 63.03 88 ALA A N 1
ATOM 696 C CA . ALA A 1 88 ? -5.413 4.797 19.963 1.00 63.03 88 ALA A CA 1
ATOM 697 C C . ALA A 1 88 ? -5.576 3.390 19.347 1.00 63.03 88 ALA A C 1
ATOM 699 O O . ALA A 1 88 ? -4.789 3.003 18.487 1.00 63.03 88 ALA A O 1
ATOM 700 N N . ASP A 1 89 ? -6.703 2.744 19.644 1.00 71.88 89 ASP A N 1
ATOM 701 C CA . ASP A 1 89 ? -7.018 1.357 19.298 1.00 71.88 89 ASP A CA 1
ATOM 702 C C . ASP A 1 89 ? -7.018 1.052 17.784 1.00 71.88 89 ASP A C 1
ATOM 704 O O . ASP A 1 89 ? -6.703 -0.063 17.374 1.00 71.88 89 ASP A O 1
ATOM 708 N N . VAL A 1 90 ? -7.348 2.030 16.929 1.00 82.62 90 VAL A N 1
ATOM 709 C CA . VAL A 1 90 ? -7.408 1.846 15.460 1.00 82.62 90 VAL A CA 1
ATOM 710 C C . VAL A 1 90 ? -6.009 1.689 14.868 1.00 82.62 90 VAL A C 1
ATOM 712 O O . VAL A 1 90 ? -5.810 0.915 13.931 1.00 82.62 90 VAL A O 1
ATOM 715 N N . PHE A 1 91 ? -5.043 2.439 15.400 1.00 86.69 91 PHE A N 1
ATOM 716 C CA . PHE A 1 91 ? -3.677 2.477 14.880 1.00 86.69 91 PHE A CA 1
ATOM 717 C C . PHE A 1 91 ? -2.777 1.411 15.496 1.00 86.69 91 PHE A C 1
ATOM 719 O O . PHE A 1 91 ? -1.767 1.075 14.886 1.00 86.69 91 PHE A O 1
ATOM 726 N N . ASP A 1 92 ? -3.176 0.827 16.627 1.00 88.38 92 ASP A N 1
ATOM 727 C CA . ASP A 1 92 ? -2.500 -0.334 17.212 1.00 88.38 92 ASP A CA 1
ATOM 728 C C . ASP A 1 92 ? -2.562 -1.563 16.291 1.00 88.38 92 ASP A C 1
ATOM 730 O O . ASP A 1 92 ? -1.772 -2.479 16.444 1.00 88.38 92 ASP A O 1
ATOM 734 N N . ASN A 1 93 ? -3.467 -1.589 15.309 1.00 91.75 93 ASN A N 1
ATOM 735 C CA . ASN A 1 93 ? -3.593 -2.670 14.327 1.00 91.75 93 ASN A CA 1
ATOM 736 C C . ASN A 1 93 ? -2.936 -2.350 12.976 1.00 91.75 93 ASN A C 1
ATOM 738 O O . ASN A 1 93 ? -3.183 -3.045 11.987 1.00 91.75 93 ASN A O 1
ATOM 742 N N . VAL A 1 94 ? -2.126 -1.291 12.912 1.00 93.12 94 VAL A N 1
ATOM 743 C CA . VAL A 1 94 ? -1.351 -0.950 11.718 1.00 93.12 94 VAL A CA 1
ATOM 744 C C . VAL A 1 94 ? 0.096 -1.375 11.916 1.00 93.12 94 VAL A C 1
ATOM 746 O O . VAL A 1 94 ? 0.778 -0.905 12.822 1.00 93.12 94 VAL A O 1
ATOM 749 N N . VAL A 1 95 ? 0.581 -2.233 11.025 1.00 94.06 95 VAL A N 1
ATOM 750 C CA . VAL A 1 95 ? 1.975 -2.683 10.996 1.00 94.06 95 VAL A CA 1
ATOM 751 C C . VAL A 1 95 ? 2.679 -1.968 9.854 1.00 94.06 95 VAL A C 1
ATOM 753 O O . VAL A 1 95 ? 2.197 -2.007 8.729 1.00 94.06 95 VAL A O 1
ATOM 756 N N . ILE A 1 96 ? 3.822 -1.333 10.110 1.00 94.50 96 ILE A N 1
ATOM 757 C CA . ILE A 1 96 ? 4.597 -0.632 9.076 1.00 94.50 96 ILE A CA 1
ATOM 758 C C . ILE A 1 96 ? 5.944 -1.323 8.916 1.00 94.50 96 ILE A C 1
ATOM 760 O O . ILE A 1 96 ? 6.683 -1.486 9.885 1.00 94.50 96 ILE A O 1
ATOM 764 N N . ILE A 1 97 ? 6.264 -1.730 7.690 1.00 95.50 97 ILE A N 1
ATOM 765 C CA . ILE A 1 97 ? 7.485 -2.455 7.354 1.00 95.50 97 ILE A CA 1
ATOM 766 C C . ILE A 1 97 ? 8.193 -1.723 6.222 1.00 95.50 97 ILE A C 1
ATOM 768 O O . ILE A 1 97 ? 7.635 -1.550 5.142 1.00 95.50 97 ILE A O 1
ATOM 772 N N . HIS A 1 98 ? 9.439 -1.321 6.467 1.00 93.81 98 HIS A N 1
ATOM 773 C CA . HIS A 1 98 ? 10.248 -0.598 5.489 1.00 93.81 98 HIS A CA 1
ATOM 774 C C . HIS A 1 98 ? 11.035 -1.544 4.574 1.00 93.81 98 HIS A C 1
ATOM 776 O O . HIS A 1 98 ? 11.701 -2.451 5.082 1.00 93.81 98 HIS A O 1
ATOM 782 N N . ARG A 1 99 ? 11.015 -1.319 3.254 1.00 94.00 99 ARG A N 1
ATOM 783 C CA . ARG A 1 99 ? 11.871 -2.011 2.266 1.00 94.00 99 ARG A CA 1
ATOM 784 C C . ARG A 1 99 ? 12.291 -1.071 1.147 1.00 94.00 99 ARG A C 1
ATOM 786 O O . ARG A 1 99 ? 11.461 -0.371 0.594 1.00 94.00 99 ARG A O 1
ATOM 793 N N . ASP A 1 100 ? 13.561 -1.087 0.784 1.00 90.56 100 ASP A N 1
ATOM 794 C CA . ASP A 1 100 ? 14.168 -0.162 -0.178 1.00 90.56 100 ASP A CA 1
ATOM 795 C C . ASP A 1 100 ? 14.457 -0.789 -1.550 1.00 90.56 100 ASP A C 1
ATOM 797 O O . ASP A 1 100 ? 14.932 -0.091 -2.441 1.00 90.56 100 ASP A O 1
ATOM 801 N N . SER A 1 101 ? 14.138 -2.072 -1.752 1.00 92.62 101 SER A N 1
ATOM 802 C CA . SER A 1 101 ? 14.300 -2.761 -3.035 1.00 92.62 101 SER A CA 1
ATOM 803 C C . SER A 1 101 ? 13.047 -3.542 -3.436 1.00 92.62 101 SER A C 1
ATOM 805 O O . SER A 1 101 ? 12.328 -4.091 -2.595 1.00 92.62 101 SER A O 1
ATOM 807 N N . LEU A 1 102 ? 12.793 -3.634 -4.744 1.00 93.38 102 LEU A N 1
ATOM 808 C CA . LEU A 1 102 ? 11.653 -4.387 -5.272 1.00 93.38 102 LEU A CA 1
ATOM 809 C C . LEU A 1 102 ? 11.792 -5.896 -5.020 1.00 93.38 102 LEU A C 1
ATOM 811 O O . LEU A 1 102 ? 10.804 -6.569 -4.730 1.00 93.38 102 LEU A O 1
ATOM 815 N N . GLN A 1 103 ? 13.022 -6.4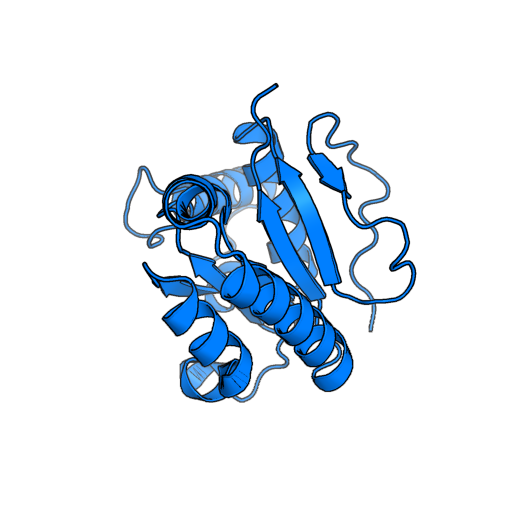17 -5.040 1.00 94.12 103 GLN A N 1
ATOM 816 C CA . GLN A 1 103 ? 13.319 -7.800 -4.674 1.00 94.12 103 GLN A CA 1
ATOM 817 C C . GLN A 1 103 ? 12.902 -8.109 -3.228 1.00 94.12 103 GLN A C 1
ATOM 819 O O . GLN A 1 103 ? 12.230 -9.115 -2.987 1.00 94.12 103 GLN A O 1
ATOM 824 N N . ASP A 1 104 ? 13.255 -7.249 -2.271 1.00 95.56 104 ASP A N 1
ATOM 825 C CA . ASP A 1 104 ? 12.908 -7.478 -0.867 1.00 95.56 104 ASP A CA 1
ATOM 826 C C . ASP A 1 104 ? 11.416 -7.279 -0.602 1.00 95.56 104 ASP A C 1
ATOM 828 O O . ASP A 1 104 ? 10.847 -7.969 0.244 1.00 95.56 104 ASP A O 1
ATOM 832 N N . ILE A 1 105 ? 10.764 -6.376 -1.339 1.00 96.94 105 ILE A N 1
ATOM 833 C CA . ILE A 1 105 ? 9.303 -6.226 -1.318 1.00 96.94 105 ILE A CA 1
ATOM 834 C C . ILE A 1 105 ? 8.636 -7.506 -1.816 1.00 96.94 105 ILE A C 1
ATOM 836 O O . ILE A 1 105 ? 7.737 -8.017 -1.153 1.00 96.94 105 ILE A O 1
ATOM 840 N N . ASN A 1 106 ? 9.094 -8.064 -2.937 1.00 96.88 106 ASN A N 1
ATOM 841 C CA . ASN A 1 106 ? 8.562 -9.312 -3.481 1.00 96.88 106 ASN A CA 1
ATOM 842 C C . ASN A 1 106 ? 8.742 -10.471 -2.492 1.00 96.88 106 ASN A C 1
ATOM 844 O O . ASN A 1 106 ? 7.798 -11.223 -2.241 1.00 96.88 106 ASN A O 1
ATOM 848 N N . HIS A 1 107 ? 9.922 -10.581 -1.874 1.00 97.56 107 HIS A N 1
ATOM 849 C CA . HIS A 1 107 ? 10.186 -11.583 -0.843 1.00 97.56 107 HIS A CA 1
ATOM 850 C C . HIS A 1 107 ? 9.298 -11.396 0.398 1.00 97.56 107 HIS A C 1
ATOM 852 O O . HIS A 1 107 ? 8.739 -12.371 0.903 1.00 97.56 107 HIS A O 1
ATOM 858 N N . LEU A 1 108 ? 9.125 -10.154 0.860 1.00 97.81 108 LEU A N 1
ATOM 859 C CA . LEU A 1 108 ? 8.245 -9.821 1.977 1.00 97.81 108 LEU A CA 1
ATOM 860 C C . LEU A 1 108 ? 6.799 -10.200 1.665 1.00 97.81 108 LEU A C 1
ATOM 862 O O . LEU A 1 108 ? 6.173 -10.892 2.458 1.00 97.81 108 LEU A O 1
ATOM 866 N N . LEU A 1 109 ? 6.265 -9.781 0.518 1.00 97.25 109 LEU A N 1
ATOM 867 C CA . LEU A 1 109 ? 4.877 -10.053 0.140 1.00 97.25 109 LEU A CA 1
ATOM 868 C C . LEU A 1 109 ? 4.623 -11.555 -0.014 1.00 97.25 109 LEU A C 1
ATOM 870 O O . LEU A 1 109 ? 3.577 -12.047 0.403 1.00 97.25 109 LEU A O 1
ATOM 874 N N . ALA A 1 110 ? 5.586 -12.304 -0.559 1.00 97.00 110 ALA A N 1
ATOM 875 C CA . ALA A 1 110 ? 5.501 -13.758 -0.656 1.00 97.00 110 ALA A CA 1
ATOM 876 C C . ALA A 1 110 ? 5.395 -14.444 0.722 1.00 97.00 110 ALA A C 1
ATOM 878 O O . ALA A 1 110 ? 4.713 -15.466 0.838 1.00 97.00 110 ALA A O 1
ATOM 879 N N . ASN A 1 111 ? 6.012 -13.853 1.752 1.00 96.81 111 ASN A N 1
ATOM 880 C CA . ASN A 1 111 ? 6.174 -14.421 3.093 1.00 96.81 111 ASN A CA 1
ATOM 881 C C . ASN A 1 111 ? 5.630 -13.494 4.196 1.00 96.81 111 ASN A C 1
ATOM 883 O O . ASN A 1 111 ? 6.190 -13.421 5.286 1.00 96.81 111 ASN A O 1
ATOM 887 N N . ILE A 1 112 ? 4.531 -12.778 3.931 1.00 96.00 112 ILE A N 1
ATOM 888 C CA . ILE A 1 112 ? 4.063 -11.649 4.758 1.00 96.00 112 ILE A CA 1
ATOM 889 C C . ILE A 1 112 ? 3.950 -11.964 6.260 1.00 96.00 112 ILE A C 1
ATOM 891 O O . ILE A 1 112 ? 4.300 -11.132 7.095 1.00 96.00 112 ILE A O 1
ATOM 895 N N . PHE A 1 113 ? 3.524 -13.178 6.618 1.00 94.56 113 PHE A N 1
ATOM 896 C CA . PHE A 1 113 ? 3.357 -13.595 8.013 1.00 94.56 113 PHE A CA 1
ATOM 897 C C . PHE A 1 113 ? 4.669 -13.741 8.789 1.00 94.56 113 PHE A C 1
ATOM 899 O O . PHE A 1 113 ? 4.643 -13.650 10.010 1.00 94.56 113 PHE A O 1
ATOM 906 N N . GLU A 1 114 ? 5.809 -13.916 8.117 1.00 95.50 114 GLU A N 1
ATOM 907 C CA . GLU A 1 114 ? 7.125 -13.931 8.774 1.00 95.50 114 GLU A CA 1
ATOM 908 C C . GLU A 1 114 ? 7.540 -12.535 9.263 1.00 95.50 114 GLU A C 1
ATOM 910 O O . GLU A 1 114 ? 8.398 -12.411 10.135 1.00 95.50 114 GLU A O 1
ATOM 915 N N . PHE A 1 115 ? 6.915 -11.483 8.723 1.00 95.38 115 PHE A N 1
ATOM 916 C CA . PHE A 1 115 ? 7.229 -10.088 9.032 1.00 95.38 115 PHE A CA 1
ATOM 917 C C . PHE A 1 115 ? 6.168 -9.392 9.891 1.00 95.38 115 PHE A C 1
ATOM 919 O O . PHE A 1 115 ? 6.379 -8.254 10.313 1.00 95.38 115 PHE A O 1
ATOM 926 N N . ILE A 1 116 ? 5.037 -10.049 10.157 1.00 94.94 116 ILE A N 1
ATOM 927 C CA . ILE A 1 116 ? 4.005 -9.529 11.054 1.00 94.94 116 ILE A CA 1
ATOM 928 C C . ILE A 1 116 ? 4.447 -9.774 12.510 1.00 94.94 116 ILE A C 1
ATOM 930 O O . ILE A 1 116 ? 4.785 -10.909 12.854 1.00 94.94 116 ILE A O 1
ATOM 934 N N . PRO A 1 117 ? 4.442 -8.746 13.384 1.00 93.62 117 PRO A N 1
ATOM 935 C CA . PRO A 1 117 ? 4.802 -8.915 14.788 1.00 93.62 117 PRO A CA 1
ATOM 936 C C . PRO A 1 117 ? 3.924 -9.961 15.505 1.00 93.62 117 PRO A C 1
ATOM 938 O O . PRO A 1 117 ? 2.718 -10.023 15.239 1.00 93.62 117 PRO A O 1
ATO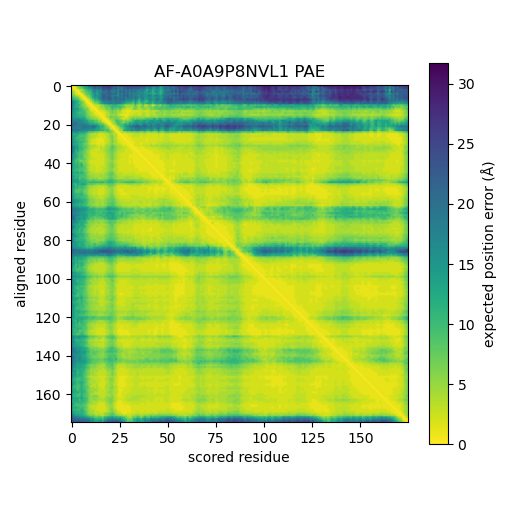M 941 N N . PRO A 1 118 ? 4.478 -10.768 16.433 1.00 93.50 118 PRO A N 1
ATOM 942 C CA . PRO A 1 118 ? 3.752 -11.852 17.106 1.00 93.50 118 PRO A CA 1
ATOM 943 C C . PRO A 1 118 ? 2.434 -11.434 17.773 1.00 93.50 118 PRO A C 1
ATOM 945 O O . PRO A 1 118 ? 1.463 -12.193 17.779 1.00 93.50 118 PRO A O 1
ATOM 948 N N . GLU A 1 119 ? 2.376 -10.216 18.306 1.00 92.31 119 GLU A N 1
ATOM 949 C CA . GLU A 1 119 ? 1.192 -9.605 18.908 1.00 92.31 119 GLU A CA 1
ATOM 950 C C . GLU A 1 119 ? 0.027 -9.423 17.924 1.00 92.31 119 GLU A C 1
ATOM 952 O O . GLU A 1 119 ? -1.113 -9.277 18.354 1.00 92.31 119 GLU A O 1
ATOM 957 N N . HIS A 1 120 ? 0.273 -9.495 16.616 1.00 92.50 120 HIS A N 1
ATOM 958 C CA . HIS A 1 120 ? -0.740 -9.380 15.569 1.00 92.50 120 HIS A CA 1
ATOM 959 C C . HIS A 1 120 ? -1.083 -10.711 14.894 1.00 92.50 120 HIS A C 1
ATOM 961 O O . HIS A 1 120 ? -2.105 -10.790 14.216 1.00 92.50 120 HIS A O 1
ATOM 967 N N . CYS A 1 121 ? -0.310 -11.779 15.115 1.00 89.19 121 CYS A N 1
ATOM 968 C CA . CYS A 1 121 ? -0.488 -13.069 14.431 1.00 89.19 121 CYS A CA 1
ATOM 969 C C . CYS A 1 121 ? -1.827 -13.775 14.716 1.00 89.19 121 CYS A C 1
ATOM 971 O O . CYS A 1 121 ? -2.182 -14.722 14.022 1.00 89.19 121 CYS A O 1
ATOM 973 N N . HIS A 1 122 ? -2.570 -13.341 15.738 1.00 88.62 122 HIS A N 1
ATOM 974 C CA . HIS A 1 122 ? -3.900 -13.865 16.060 1.00 88.62 122 HIS A CA 1
ATOM 975 C C . HIS A 1 122 ? -5.041 -13.137 15.327 1.00 88.62 122 HIS A C 1
ATOM 977 O O . HIS A 1 122 ? -6.202 -13.511 15.494 1.00 88.62 122 HIS A O 1
ATOM 983 N N . LYS A 1 123 ? -4.731 -12.086 14.559 1.00 91.19 123 LYS A N 1
ATOM 984 C CA . LYS A 1 123 ? -5.701 -11.252 13.842 1.00 91.19 123 LYS A CA 1
ATOM 985 C C . LYS A 1 123 ? -5.694 -11.574 12.350 1.00 91.19 123 LYS A C 1
ATOM 987 O O . LYS A 1 123 ? -4.675 -11.978 11.794 1.00 91.19 123 LYS A O 1
ATOM 992 N N . SER A 1 124 ? -6.830 -11.353 11.695 1.00 93.06 124 SER A N 1
ATOM 993 C CA . SER A 1 124 ? -6.935 -11.455 10.238 1.00 93.06 124 SER A CA 1
ATOM 994 C C . SER A 1 124 ? -6.121 -10.352 9.562 1.00 93.06 124 SER A C 1
ATOM 996 O O . SER A 1 124 ? -6.151 -9.201 9.997 1.00 93.06 124 SER A O 1
ATOM 998 N N . LEU A 1 125 ? -5.415 -10.680 8.480 1.00 95.44 125 LEU A N 1
ATOM 999 C CA . LEU A 1 125 ? -4.817 -9.675 7.604 1.00 95.44 125 LEU A CA 1
ATOM 1000 C C . LEU A 1 125 ? -5.894 -9.160 6.648 1.00 95.44 125 LEU A C 1
ATOM 1002 O O . LEU A 1 125 ? -6.304 -9.884 5.746 1.00 95.44 125 LEU A O 1
ATOM 1006 N N . ASN A 1 126 ? -6.346 -7.923 6.845 1.00 95.25 126 ASN A N 1
ATOM 1007 C CA . ASN A 1 126 ? -7.445 -7.355 6.062 1.00 95.25 126 ASN A CA 1
ATOM 1008 C C . ASN A 1 126 ? -6.935 -6.588 4.841 1.00 95.25 126 ASN A C 1
ATOM 1010 O O . ASN A 1 126 ? -7.533 -6.663 3.765 1.00 95.25 126 ASN A O 1
ATOM 1014 N N . CYS A 1 127 ? -5.811 -5.878 4.981 1.00 95.94 127 CYS A N 1
ATOM 1015 C CA . CYS A 1 127 ? -5.239 -5.123 3.875 1.00 95.94 127 CYS A CA 1
ATOM 1016 C C . CYS A 1 127 ? -3.710 -5.019 3.934 1.00 95.94 127 CYS A C 1
ATOM 1018 O O . CYS A 1 127 ? -3.121 -4.881 5.005 1.00 95.94 127 CYS A O 1
ATOM 1020 N N . ILE A 1 128 ? -3.079 -5.036 2.764 1.00 96.94 128 ILE A N 1
ATOM 1021 C CA . ILE A 1 128 ? -1.682 -4.688 2.528 1.00 96.94 128 ILE A CA 1
ATOM 1022 C C . ILE A 1 128 ? -1.659 -3.427 1.662 1.00 96.94 128 ILE A C 1
ATOM 1024 O O . ILE A 1 128 ? -2.252 -3.412 0.586 1.00 96.94 128 ILE A O 1
ATOM 1028 N N . VAL A 1 129 ? -0.951 -2.386 2.091 1.00 96.62 129 VAL A N 1
ATOM 1029 C CA . VAL A 1 129 ? -0.725 -1.165 1.312 1.00 96.62 129 VAL A CA 1
ATOM 1030 C C . VAL A 1 129 ? 0.756 -1.049 0.989 1.00 96.62 129 VAL A C 1
ATOM 1032 O O . VAL A 1 129 ? 1.575 -0.887 1.887 1.00 96.62 129 VAL A O 1
ATOM 1035 N N . VAL A 1 130 ? 1.104 -1.105 -0.289 1.00 96.38 130 VAL A N 1
ATOM 1036 C CA . VAL A 1 130 ? 2.464 -0.882 -0.780 1.00 96.38 130 VAL A CA 1
ATOM 1037 C C . VAL A 1 130 ? 2.591 0.579 -1.213 1.00 96.38 130 VAL A C 1
ATOM 1039 O O . VAL A 1 130 ? 1.883 1.034 -2.124 1.00 96.38 130 VAL A O 1
ATOM 1042 N N . SER A 1 131 ? 3.458 1.324 -0.522 1.00 90.62 131 SER A N 1
ATOM 1043 C CA . SER A 1 131 ? 3.735 2.732 -0.827 1.00 90.62 131 SER A CA 1
ATOM 1044 C C . SER A 1 131 ? 4.507 2.870 -2.144 1.00 90.62 131 SER A C 1
ATOM 1046 O O . SER A 1 131 ? 4.821 1.878 -2.798 1.00 90.62 131 SER A O 1
ATOM 1048 N N . ASN A 1 132 ? 4.668 4.103 -2.619 1.00 91.81 132 ASN A N 1
ATOM 1049 C CA . ASN A 1 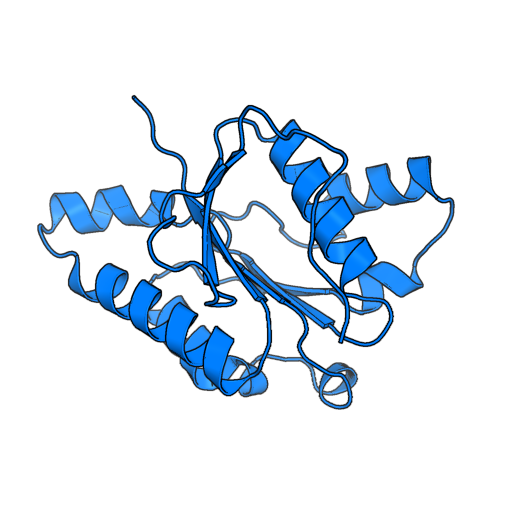132 ? 4.745 4.369 -4.054 1.00 91.81 132 ASN A CA 1
ATOM 1050 C C . ASN A 1 132 ? 5.877 3.628 -4.796 1.00 91.81 132 ASN A C 1
ATOM 1052 O O . ASN A 1 132 ? 7.054 3.951 -4.641 1.00 91.81 132 ASN A O 1
ATOM 1056 N N . VAL A 1 133 ? 5.507 2.692 -5.679 1.00 92.50 133 VAL A N 1
ATOM 1057 C CA . VAL A 1 133 ? 6.462 1.868 -6.436 1.00 92.50 133 VAL A CA 1
ATOM 1058 C C . VAL A 1 133 ? 7.131 2.617 -7.593 1.00 92.50 133 VAL A C 1
ATOM 1060 O O . VAL A 1 133 ? 8.063 2.082 -8.191 1.00 92.50 133 VAL A O 1
ATOM 1063 N N . SER A 1 134 ? 6.727 3.860 -7.906 1.00 91.00 134 SER A N 1
ATOM 1064 C CA . SER A 1 134 ? 7.395 4.689 -8.927 1.00 91.00 134 SER A CA 1
ATOM 1065 C C . SER A 1 134 ? 8.863 4.951 -8.608 1.00 91.00 134 SER A C 1
ATOM 1067 O O . SER A 1 134 ? 9.632 5.223 -9.527 1.00 91.00 134 SER A O 1
ATOM 1069 N N . ILE A 1 135 ? 9.279 4.839 -7.342 1.00 90.75 135 ILE A N 1
ATOM 1070 C CA . ILE A 1 135 ? 10.691 4.980 -6.959 1.00 90.75 135 ILE A CA 1
ATOM 1071 C C . ILE A 1 135 ? 11.595 3.974 -7.684 1.00 90.75 135 ILE A C 1
ATOM 1073 O O . ILE A 1 135 ? 12.740 4.296 -7.970 1.00 90.75 135 ILE A O 1
ATOM 1077 N N . PHE A 1 136 ? 11.065 2.801 -8.049 1.00 91.50 136 PHE A N 1
ATOM 1078 C CA . PHE A 1 136 ? 11.819 1.750 -8.731 1.00 91.50 136 PHE A CA 1
ATOM 1079 C C . PHE A 1 136 ? 11.819 1.901 -10.253 1.00 91.50 136 PHE A C 1
ATOM 1081 O O . PHE A 1 136 ? 12.627 1.281 -10.934 1.00 91.50 136 PHE A O 1
ATOM 1088 N N . TYR A 1 137 ? 10.920 2.713 -10.818 1.00 86.81 137 TYR A N 1
ATOM 1089 C CA . TYR A 1 137 ? 10.766 2.800 -12.274 1.00 86.81 137 TYR A CA 1
ATOM 1090 C C . TYR A 1 137 ? 12.002 3.381 -12.961 1.00 86.81 137 TYR A C 1
ATOM 1092 O O . TYR A 1 137 ? 12.275 3.011 -14.099 1.00 86.81 137 TYR A O 1
ATOM 1100 N N . TRP A 1 138 ? 12.741 4.269 -12.291 1.00 82.50 138 TRP A N 1
ATOM 1101 C CA . TRP A 1 138 ? 13.965 4.858 -12.838 1.00 82.50 138 TRP A CA 1
ATOM 1102 C C . TRP A 1 138 ? 15.031 3.785 -13.072 1.00 82.50 138 TRP A C 1
ATOM 1104 O O . TRP A 1 138 ? 15.482 3.626 -14.203 1.00 82.50 138 TRP A O 1
ATOM 1114 N N . ASP A 1 139 ? 15.327 2.985 -12.047 1.00 85.69 139 ASP A N 1
ATOM 1115 C CA . ASP A 1 139 ? 16.327 1.916 -12.126 1.00 85.69 139 ASP A CA 1
ATOM 1116 C C . ASP A 1 139 ? 15.925 0.829 -13.133 1.00 85.69 139 ASP A C 1
ATOM 1118 O O . ASP A 1 139 ? 16.743 0.380 -13.934 1.00 85.69 139 ASP A O 1
ATOM 1122 N N . LEU A 1 140 ? 14.647 0.432 -13.138 1.00 87.38 140 LEU A N 1
ATOM 1123 C CA . LEU A 1 140 ? 14.127 -0.587 -14.060 1.00 87.38 140 LEU A CA 1
ATOM 1124 C C . LEU A 1 140 ? 14.160 -0.117 -15.518 1.00 87.38 140 LEU A C 1
ATOM 1126 O O . LEU A 1 140 ? 14.506 -0.892 -16.411 1.00 87.38 140 LEU A O 1
ATOM 1130 N N . ARG A 1 141 ? 13.818 1.154 -15.767 1.00 86.00 141 ARG A N 1
ATOM 1131 C CA . ARG A 1 141 ? 13.880 1.750 -17.105 1.00 86.00 141 ARG A CA 1
ATOM 1132 C C . ARG A 1 141 ? 15.318 1.832 -17.596 1.00 86.00 141 ARG A C 1
ATOM 1134 O O . ARG A 1 141 ? 15.574 1.457 -18.733 1.00 86.00 141 ARG A O 1
ATOM 1141 N N . ASP A 1 142 ? 16.231 2.312 -16.759 1.00 88.06 142 ASP A N 1
ATOM 1142 C CA . ASP A 1 142 ? 17.636 2.473 -17.133 1.00 88.06 142 ASP A CA 1
ATOM 1143 C C . ASP A 1 142 ? 18.315 1.107 -17.378 1.00 88.06 142 ASP A C 1
ATOM 1145 O O . ASP A 1 142 ? 19.212 1.004 -18.213 1.00 88.06 142 ASP A O 1
ATOM 1149 N N . ALA A 1 143 ? 17.847 0.045 -16.709 1.00 89.38 143 ALA A N 1
ATOM 1150 C CA . ALA A 1 143 ? 18.278 -1.336 -16.933 1.00 89.38 143 ALA A CA 1
ATOM 1151 C C . ALA A 1 143 ? 17.514 -2.079 -18.052 1.00 89.38 143 ALA A C 1
ATOM 1153 O O . ALA A 1 143 ? 17.849 -3.228 -18.339 1.00 89.38 143 ALA A O 1
ATOM 1154 N N . GLU A 1 144 ? 16.477 -1.468 -18.642 1.00 88.88 144 GLU A N 1
ATOM 1155 C CA . GLU A 1 144 ? 15.529 -2.095 -19.581 1.00 88.88 144 GLU A CA 1
ATOM 1156 C C . GLU A 1 144 ? 14.968 -3.449 -19.095 1.00 88.88 144 GLU A C 1
ATOM 1158 O O . GLU A 1 144 ? 14.658 -4.340 -19.888 1.00 88.88 144 GLU A O 1
ATOM 1163 N N . ASN A 1 145 ? 14.818 -3.617 -17.779 1.00 89.81 145 ASN A N 1
ATOM 1164 C CA . ASN A 1 145 ? 14.368 -4.862 -17.165 1.00 89.81 145 ASN A CA 1
ATOM 1165 C C . ASN A 1 145 ? 13.204 -4.590 -16.212 1.00 89.81 145 ASN A C 1
ATOM 1167 O O . ASN A 1 145 ? 13.364 -3.922 -15.195 1.00 89.81 145 ASN A O 1
ATOM 1171 N N . PHE A 1 146 ? 12.040 -5.154 -16.532 1.00 91.06 146 PHE A N 1
ATOM 1172 C CA . PHE A 1 146 ? 10.804 -4.990 -15.767 1.00 91.06 146 PHE A CA 1
ATOM 1173 C C . PHE A 1 146 ? 10.328 -6.294 -15.112 1.00 91.06 146 PHE A C 1
ATOM 1175 O O . PHE A 1 146 ? 9.230 -6.323 -14.554 1.00 91.06 146 PHE A O 1
ATOM 1182 N N . ASP A 1 147 ? 11.137 -7.357 -15.135 1.00 91.62 147 ASP A N 1
ATOM 1183 C CA . ASP A 1 147 ? 10.746 -8.683 -14.643 1.00 91.62 147 ASP A CA 1
ATOM 1184 C C . ASP A 1 147 ? 10.350 -8.633 -13.162 1.00 91.62 147 ASP A C 1
ATOM 1186 O O . ASP A 1 147 ? 9.292 -9.126 -12.780 1.00 91.62 147 ASP A O 1
ATOM 1190 N N . GLN A 1 148 ? 11.122 -7.919 -12.333 1.00 90.81 148 GLN A N 1
ATOM 1191 C CA . GLN A 1 148 ? 10.805 -7.765 -10.907 1.00 90.81 148 GLN A CA 1
ATOM 1192 C C . GLN A 1 148 ? 9.477 -7.031 -10.660 1.00 90.81 148 GLN A C 1
ATOM 1194 O O . GLN A 1 148 ? 8.805 -7.288 -9.659 1.00 90.81 148 GLN A O 1
ATOM 1199 N N . LEU A 1 149 ? 9.083 -6.123 -11.559 1.00 91.88 149 LEU A N 1
ATOM 1200 C CA . LEU A 1 149 ? 7.805 -5.415 -11.481 1.00 91.88 149 LEU A CA 1
ATOM 1201 C C . LEU A 1 149 ? 6.645 -6.304 -11.946 1.00 91.88 149 LEU A C 1
ATOM 1203 O O . LEU A 1 149 ? 5.568 -6.277 -11.351 1.00 91.88 149 LEU A O 1
ATOM 1207 N N . ALA A 1 150 ? 6.861 -7.136 -12.965 1.00 91.06 150 ALA A N 1
ATOM 1208 C CA . ALA A 1 150 ? 5.894 -8.155 -13.361 1.00 91.06 150 ALA A CA 1
ATOM 1209 C C . ALA A 1 150 ? 5.669 -9.187 -12.237 1.00 91.06 150 ALA A C 1
ATOM 1211 O O . ALA A 1 150 ? 4.521 -9.530 -11.923 1.00 91.06 150 ALA A O 1
ATOM 1212 N N . ASP A 1 151 ? 6.745 -9.617 -11.576 1.00 93.69 151 ASP A N 1
ATOM 1213 C CA . ASP A 1 151 ? 6.696 -10.491 -10.402 1.00 93.69 151 ASP A CA 1
ATOM 1214 C C . ASP A 1 151 ? 5.939 -9.834 -9.249 1.00 93.69 151 ASP A C 1
ATOM 1216 O O . ASP A 1 151 ? 5.057 -10.459 -8.659 1.00 93.69 151 ASP A O 1
ATOM 1220 N N . PHE A 1 152 ? 6.206 -8.554 -8.976 1.00 95.12 152 PHE A N 1
ATOM 1221 C CA . PHE A 1 152 ? 5.490 -7.778 -7.964 1.00 95.12 152 PHE A CA 1
ATOM 1222 C C . PHE A 1 152 ? 3.973 -7.836 -8.168 1.00 95.12 152 PHE A C 1
ATOM 1224 O O . PHE A 1 152 ? 3.227 -8.189 -7.250 1.00 95.12 152 PHE A O 1
ATOM 1231 N N . HIS A 1 153 ? 3.506 -7.555 -9.387 1.00 92.88 153 HIS A N 1
ATOM 1232 C CA . HIS A 1 153 ? 2.083 -7.617 -9.716 1.00 92.88 153 HIS A CA 1
ATOM 1233 C C . HIS A 1 153 ? 1.511 -9.028 -9.559 1.00 92.88 153 HIS A C 1
ATOM 1235 O O . HIS A 1 153 ? 0.403 -9.193 -9.043 1.00 92.88 153 HIS A O 1
ATOM 1241 N N . THR A 1 154 ? 2.262 -10.048 -9.970 1.00 93.25 154 THR A N 1
ATOM 1242 C CA . THR A 1 154 ? 1.857 -11.453 -9.842 1.00 93.25 154 THR A CA 1
ATOM 1243 C C . THR A 1 154 ? 1.712 -11.861 -8.377 1.00 93.25 154 THR A C 1
ATOM 1245 O O . THR A 1 154 ? 0.702 -12.456 -7.996 1.00 93.25 154 THR A O 1
ATOM 1248 N N . ILE A 1 155 ? 2.676 -11.488 -7.533 1.00 95.31 155 ILE A N 1
ATOM 1249 C CA . ILE A 1 155 ? 2.659 -11.769 -6.097 1.00 95.31 155 ILE A CA 1
ATOM 1250 C C . ILE A 1 155 ? 1.497 -11.037 -5.428 1.00 95.31 155 ILE A C 1
ATOM 1252 O O . ILE A 1 155 ? 0.766 -11.657 -4.661 1.00 95.31 155 ILE A O 1
ATOM 1256 N N . CYS A 1 156 ? 1.269 -9.759 -5.743 1.00 94.62 156 CYS A N 1
ATOM 1257 C CA . CYS A 1 156 ? 0.160 -8.997 -5.168 1.00 94.62 156 CYS A CA 1
ATOM 1258 C C . CYS A 1 156 ? -1.195 -9.659 -5.444 1.00 94.62 156 CYS A C 1
ATOM 1260 O O . CYS A 1 156 ? -1.978 -9.858 -4.517 1.00 94.62 156 CYS A O 1
ATOM 1262 N N . LYS A 1 157 ? -1.444 -10.076 -6.693 1.00 92.25 157 LYS A N 1
ATOM 1263 C CA . LYS A 1 157 ? -2.657 -10.824 -7.063 1.00 92.25 157 LYS A CA 1
ATOM 1264 C C . LYS A 1 157 ? -2.760 -12.142 -6.309 1.00 92.25 157 LYS A C 1
ATOM 1266 O O . LYS A 1 157 ? -3.803 -12.457 -5.742 1.00 92.25 157 LYS A O 1
ATOM 1271 N N . HIS A 1 158 ? -1.667 -12.903 -6.284 1.00 92.94 158 HIS A N 1
ATOM 1272 C CA . HIS A 1 158 ? -1.637 -14.191 -5.608 1.00 92.94 158 HIS A CA 1
ATOM 1273 C C . HIS A 1 158 ? -1.948 -14.054 -4.115 1.00 92.94 158 HIS A C 1
ATOM 1275 O O . HIS A 1 158 ? -2.752 -14.823 -3.598 1.00 92.94 158 HIS A O 1
ATOM 1281 N N . GLN A 1 159 ? -1.359 -13.073 -3.426 1.00 93.69 159 GLN A N 1
ATOM 1282 C CA . GLN A 1 159 ? -1.602 -12.848 -2.000 1.00 93.69 159 GLN A CA 1
ATOM 1283 C C . GLN A 1 159 ? -3.013 -12.331 -1.733 1.00 93.69 159 GLN A C 1
ATOM 1285 O O . GLN A 1 159 ? -3.663 -12.821 -0.812 1.00 93.69 159 GLN A O 1
ATOM 1290 N N . ALA A 1 160 ? -3.519 -11.414 -2.561 1.00 92.94 160 ALA A N 1
ATOM 1291 C CA . ALA A 1 160 ? -4.897 -10.943 -2.470 1.00 92.94 160 ALA A CA 1
ATOM 1292 C C . ALA A 1 160 ? -5.889 -12.121 -2.527 1.00 92.94 160 ALA A C 1
ATOM 1294 O O . ALA A 1 160 ? -6.727 -12.282 -1.640 1.00 92.94 160 ALA A O 1
ATOM 1295 N N . ALA A 1 161 ? -5.719 -13.017 -3.506 1.00 90.75 161 ALA A N 1
ATOM 1296 C CA . ALA A 1 161 ? -6.561 -14.200 -3.669 1.00 90.75 161 ALA A CA 1
ATOM 1297 C C . ALA A 1 161 ? -6.353 -15.251 -2.562 1.00 90.75 161 ALA A C 1
ATOM 1299 O O . ALA A 1 161 ? -7.317 -15.773 -2.006 1.00 90.75 161 ALA A O 1
ATOM 1300 N N . LYS A 1 162 ? -5.097 -15.572 -2.227 1.00 92.12 162 LYS A N 1
ATOM 1301 C CA . LYS A 1 162 ? -4.741 -16.618 -1.253 1.00 92.12 162 LYS A CA 1
ATOM 1302 C C . LYS A 1 162 ? -5.168 -16.259 0.167 1.00 92.12 162 LYS A C 1
ATOM 1304 O O . LYS A 1 162 ? -5.599 -17.137 0.909 1.00 92.12 162 LYS A O 1
ATOM 1309 N N . LEU A 1 163 ? -4.988 -14.999 0.556 1.00 91.62 163 LEU A N 1
ATOM 1310 C CA . LEU A 1 163 ? -5.242 -14.526 1.917 1.00 91.62 163 LEU A CA 1
ATOM 1311 C C . LEU A 1 163 ? -6.654 -13.960 2.084 1.00 91.62 163 LEU A C 1
ATOM 1313 O O . LEU A 1 163 ? -7.087 -13.746 3.211 1.00 91.62 163 LEU A O 1
ATOM 1317 N N . GLY A 1 164 ? -7.366 -13.702 0.981 1.00 90.19 164 GLY A N 1
ATOM 1318 C CA . GLY A 1 164 ? -8.667 -13.033 1.002 1.00 90.19 164 GLY A CA 1
ATOM 1319 C C . GLY A 1 164 ? -8.593 -11.565 1.437 1.00 90.19 164 GLY A C 1
ATOM 1320 O O . GLY A 1 164 ? -9.621 -10.978 1.761 1.00 90.19 164 GLY A O 1
ATOM 1321 N N . CYS A 1 165 ? -7.397 -10.971 1.447 1.00 92.00 165 CYS A N 1
ATOM 1322 C CA . CYS A 1 165 ? -7.146 -9.593 1.868 1.00 92.00 165 CYS A CA 1
ATOM 1323 C C . CYS A 1 165 ? -7.109 -8.633 0.673 1.00 92.00 165 CYS A C 1
ATOM 1325 O O . CYS A 1 165 ? -6.880 -9.058 -0.461 1.00 92.00 165 CYS A O 1
ATOM 1327 N N . TYR A 1 166 ? -7.276 -7.335 0.924 1.00 93.38 166 TYR A N 1
ATOM 1328 C CA . TYR A 1 166 ? -7.012 -6.313 -0.088 1.00 93.38 166 TYR A CA 1
ATOM 1329 C C . TYR A 1 166 ? -5.522 -6.043 -0.211 1.00 93.38 166 TYR A C 1
ATOM 1331 O O . TYR A 1 166 ? -4.857 -5.779 0.783 1.00 93.38 166 TYR A O 1
ATOM 1339 N N . VAL A 1 167 ? -5.001 -6.016 -1.429 1.00 95.00 167 VAL A N 1
ATOM 1340 C CA . VAL A 1 167 ? -3.653 -5.522 -1.706 1.00 95.00 167 VAL A CA 1
ATOM 1341 C C . VAL A 1 167 ? -3.788 -4.242 -2.513 1.00 95.00 167 VAL A C 1
ATOM 1343 O O . VAL A 1 167 ? -4.313 -4.249 -3.619 1.00 95.00 167 VAL A O 1
ATOM 1346 N N . VAL A 1 168 ? -3.325 -3.128 -1.963 1.00 94.88 168 VAL A N 1
ATOM 1347 C CA . VAL A 1 168 ? -3.332 -1.822 -2.619 1.00 94.88 168 VAL A CA 1
ATOM 1348 C C . VAL A 1 168 ? -1.893 -1.427 -2.880 1.00 94.88 168 VAL A C 1
ATOM 1350 O O . VAL A 1 168 ? -1.095 -1.320 -1.959 1.00 94.88 168 VAL A O 1
ATOM 1353 N N . SER A 1 169 ? -1.549 -1.188 -4.136 1.00 94.25 169 SER A N 1
ATOM 1354 C CA . SER A 1 169 ? -0.256 -0.620 -4.517 1.00 94.25 169 SER A CA 1
ATOM 1355 C C . SER A 1 169 ? -0.464 0.737 -5.163 1.00 94.25 169 SER A C 1
ATOM 1357 O O . SER A 1 169 ? -1.485 0.974 -5.811 1.00 94.25 169 SER A O 1
ATOM 1359 N N . THR A 1 170 ? 0.504 1.629 -4.999 1.00 92.88 170 THR A N 1
ATOM 1360 C CA . THR A 1 170 ? 0.427 2.977 -5.565 1.00 92.88 170 THR A CA 1
ATOM 1361 C C . THR A 1 170 ? 1.586 3.249 -6.497 1.00 92.88 170 THR A C 1
ATOM 1363 O O . THR A 1 170 ? 2.701 2.785 -6.272 1.00 92.88 170 THR A O 1
ATOM 1366 N N . ARG A 1 171 ? 1.326 4.031 -7.540 1.00 90.50 171 ARG A N 1
ATOM 1367 C CA . ARG A 1 171 ? 2.356 4.673 -8.351 1.00 90.50 171 ARG A CA 1
ATOM 1368 C C . ARG A 1 171 ? 1.963 6.120 -8.622 1.00 90.50 171 ARG A C 1
ATOM 1370 O O . ARG A 1 171 ? 0.782 6.450 -8.599 1.00 90.50 171 ARG A O 1
ATOM 1377 N N . SER A 1 172 ? 2.940 6.964 -8.905 1.00 86.81 172 SER A N 1
ATOM 1378 C CA . SER A 1 172 ? 2.720 8.284 -9.501 1.00 86.81 172 SER A CA 1
ATOM 1379 C C . SER A 1 172 ? 3.220 8.257 -10.936 1.00 86.81 172 SER A C 1
ATOM 1381 O O . SER A 1 172 ? 4.415 8.063 -11.173 1.00 86.81 172 SER A O 1
ATOM 1383 N N . LEU A 1 173 ? 2.300 8.407 -11.884 1.00 69.94 173 LEU A N 1
ATOM 1384 C CA . LEU A 1 173 ? 2.632 8.776 -13.252 1.00 69.94 173 LEU A CA 1
ATOM 1385 C C . LEU A 1 173 ? 2.850 10.288 -13.284 1.00 69.94 173 LEU A C 1
ATOM 1387 O O . LEU A 1 173 ? 1.986 11.046 -12.849 1.00 69.94 173 LEU A O 1
ATOM 1391 N N . PHE A 1 174 ? 4.015 10.707 -13.761 1.00 55.56 174 PHE A N 1
ATOM 1392 C CA . PHE A 1 174 ? 4.224 12.082 -14.189 1.00 55.56 174 PHE A CA 1
ATOM 1393 C C . PHE A 1 174 ? 3.985 12.087 -15.699 1.00 55.56 174 PHE A C 1
ATOM 1395 O O . PHE A 1 174 ? 4.666 11.341 -16.406 1.00 55.56 174 PHE A O 1
ATOM 1402 N N . ASP A 1 175 ? 2.981 12.841 -16.148 1.00 49.75 175 ASP A N 1
ATOM 1403 C CA . ASP A 1 175 ? 2.769 13.136 -17.572 1.00 49.75 175 ASP A CA 1
ATOM 1404 C C . ASP A 1 175 ? 3.945 13.944 -18.153 1.00 49.75 175 ASP A C 1
ATOM 1406 O O . ASP A 1 175 ? 4.505 14.801 -17.423 1.00 49.75 175 ASP A O 1
#